Protein AF-A0A917E2K0-F1 (afdb_monomer_lite)

Foldseek 3Di:
DPAQDPLVLQLLVLQAPPVVVDPDLLVSLLVSLLVDDLVSLVSLLVSLVCVVVVVAPLVNVQVNSVVHPHPDHDPDSVVVSVSSVVSNVSSVVRDHPDPPDD

Organism: NCBI:txid2027858

pLDDT: mean 79.28, std 11.82, range [37.59, 91.0]

Structure (mmCIF, N/CA/C/O backbone):
data_AF-A0A917E2K0-F1
#
_entry.id   AF-A0A917E2K0-F1
#
loop_
_atom_site.group_PDB
_atom_site.id
_atom_site.type_symbol
_atom_site.label_atom_id
_atom_site.label_alt_id
_atom_site.label_comp_id
_atom_site.label_asym_id
_atom_site.label_entity_id
_atom_site.label_seq_id
_atom_site.pdbx_PDB_ins_code
_atom_site.Cartn_x
_atom_site.Cartn_y
_atom_site.Cartn_z
_atom_site.occupancy
_atom_site.B_iso_or_equiv
_atom_site.auth_seq_id
_atom_site.auth_comp_id
_atom_site.auth_asym_id
_atom_site.auth_atom_id
_atom_site.pdbx_PDB_model_num
ATOM 1 N N . MET A 1 1 ? 0.555 9.283 17.087 1.00 48.66 1 MET A N 1
ATOM 2 C CA . MET A 1 1 ? 1.271 8.687 15.943 1.00 48.66 1 MET A CA 1
ATOM 3 C C . MET A 1 1 ? 0.746 7.279 15.791 1.00 48.66 1 MET A C 1
ATOM 5 O O . MET A 1 1 ? 0.959 6.473 16.687 1.00 48.66 1 MET A O 1
ATOM 9 N N . THR A 1 2 ? -0.044 7.029 14.754 1.00 57.84 2 THR A N 1
ATOM 10 C CA . THR A 1 2 ? -0.557 5.688 14.455 1.00 57.84 2 THR A CA 1
ATOM 11 C C . THR A 1 2 ? 0.542 4.981 13.675 1.00 57.84 2 THR A C 1
ATOM 13 O O . THR A 1 2 ? 0.858 5.393 12.565 1.00 57.84 2 THR A O 1
ATOM 16 N N . GLU A 1 3 ? 1.207 4.010 14.294 1.00 69.50 3 GLU A N 1
ATOM 17 C CA . GLU A 1 3 ? 2.272 3.243 13.644 1.00 69.50 3 GLU A CA 1
ATOM 18 C C . GLU A 1 3 ? 1.687 2.440 12.472 1.00 69.50 3 GLU A C 1
ATOM 20 O O . GLU A 1 3 ? 0.596 1.871 12.590 1.00 69.50 3 GLU A O 1
ATOM 25 N N . ALA A 1 4 ? 2.376 2.431 11.327 1.00 78.25 4 ALA A N 1
ATOM 26 C CA . ALA A 1 4 ? 1.940 1.650 10.177 1.00 78.25 4 ALA A CA 1
ATOM 27 C C . ALA A 1 4 ? 2.022 0.144 10.498 1.00 78.25 4 ALA A C 1
ATOM 29 O O . ALA A 1 4 ? 2.934 -0.299 11.200 1.00 78.25 4 ALA A O 1
ATOM 30 N N . PRO A 1 5 ? 1.078 -0.677 10.012 1.00 82.31 5 PRO A N 1
ATOM 31 C CA . PRO A 1 5 ? 1.053 -2.094 10.338 1.00 82.31 5 PRO A CA 1
ATOM 32 C C . PRO A 1 5 ? 2.227 -2.832 9.690 1.00 82.31 5 PRO A C 1
ATOM 34 O O . PRO A 1 5 ? 2.762 -2.439 8.653 1.00 82.31 5 PRO A O 1
ATOM 37 N N . LYS A 1 6 ? 2.599 -3.982 10.256 1.00 83.69 6 LYS A N 1
ATOM 38 C CA . LYS A 1 6 ? 3.680 -4.821 9.709 1.00 83.69 6 LYS A CA 1
ATOM 39 C C . LYS A 1 6 ? 3.423 -5.252 8.261 1.00 83.69 6 LYS A C 1
ATOM 41 O O . LYS A 1 6 ? 4.373 -5.395 7.497 1.00 83.69 6 LYS A O 1
ATOM 46 N N . SER A 1 7 ? 2.158 -5.417 7.877 1.00 82.62 7 SER A N 1
ATOM 47 C CA . SER A 1 7 ? 1.737 -5.713 6.504 1.00 82.62 7 SER A CA 1
ATOM 48 C C . SER A 1 7 ? 2.118 -4.604 5.514 1.00 82.62 7 SER A C 1
ATOM 50 O O . SER A 1 7 ? 2.552 -4.904 4.402 1.00 82.62 7 SER A O 1
ATOM 52 N N . PHE A 1 8 ? 2.043 -3.334 5.925 1.00 85.06 8 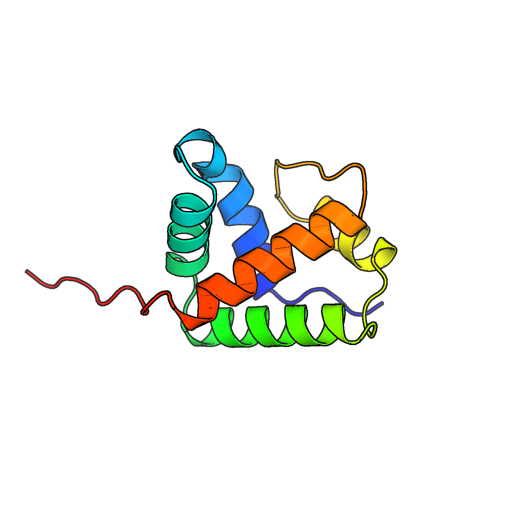PHE A N 1
ATOM 53 C CA . PHE A 1 8 ? 2.510 -2.194 5.135 1.00 85.06 8 PHE A CA 1
ATOM 54 C C . PHE A 1 8 ? 4.027 -2.241 4.936 1.00 85.06 8 PHE A C 1
ATOM 56 O O . PHE A 1 8 ? 4.498 -2.136 3.806 1.00 85.06 8 PHE A O 1
ATOM 63 N N . HIS A 1 9 ? 4.792 -2.479 6.005 1.00 83.50 9 HIS A N 1
ATOM 64 C CA . HIS A 1 9 ? 6.251 -2.588 5.913 1.00 83.50 9 HIS A CA 1
ATOM 65 C C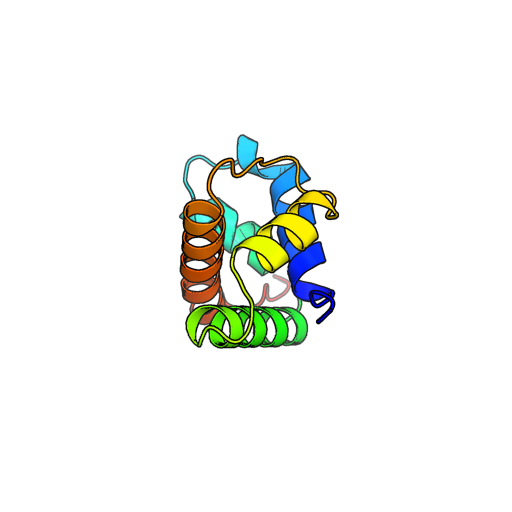 . HIS A 1 9 ? 6.688 -3.761 5.025 1.00 83.50 9 HIS A C 1
ATOM 67 O O . HIS A 1 9 ? 7.551 -3.587 4.172 1.00 83.50 9 HIS A O 1
ATOM 73 N N . ARG A 1 10 ? 6.020 -4.914 5.136 1.00 82.62 10 ARG A N 1
ATOM 74 C CA . ARG A 1 10 ? 6.225 -6.083 4.262 1.00 82.62 10 ARG A CA 1
ATOM 75 C C . ARG A 1 10 ? 5.979 -5.766 2.788 1.00 82.62 10 ARG A C 1
ATOM 77 O O . ARG A 1 10 ? 6.741 -6.203 1.926 1.00 82.62 10 ARG A O 1
ATOM 84 N N . PHE A 1 11 ? 4.912 -5.027 2.489 1.00 85.19 11 PHE A N 1
ATOM 85 C CA . PHE A 1 11 ? 4.627 -4.587 1.127 1.00 85.19 11 PHE A CA 1
ATOM 86 C C . PHE A 1 11 ? 5.711 -3.625 0.623 1.00 85.19 11 PHE A C 1
ATOM 88 O O . PHE A 1 11 ? 6.229 -3.811 -0.475 1.00 85.19 11 PHE A O 1
ATOM 95 N N . ALA A 1 12 ? 6.105 -2.655 1.447 1.00 84.38 12 ALA A N 1
ATOM 96 C CA . ALA A 1 12 ? 7.160 -1.692 1.147 1.00 84.38 12 ALA A CA 1
ATOM 97 C C . ALA A 1 12 ? 8.524 -2.373 0.882 1.00 84.38 12 ALA A C 1
ATOM 99 O O . ALA A 1 12 ? 9.200 -2.059 -0.096 1.00 84.38 12 ALA A O 1
ATOM 100 N N . GLU A 1 13 ? 8.891 -3.384 1.673 1.00 81.12 13 GLU A N 1
ATOM 101 C CA . GLU A 1 13 ? 10.081 -4.221 1.449 1.00 81.12 13 GLU A CA 1
ATOM 102 C C . GLU A 1 13 ? 10.020 -4.988 0.118 1.00 81.12 13 GLU A C 1
ATOM 104 O O . GLU A 1 13 ? 11.017 -5.090 -0.599 1.00 81.12 13 GLU A O 1
ATOM 109 N N . ALA A 1 14 ? 8.848 -5.507 -0.262 1.00 77.06 14 ALA A N 1
ATOM 110 C CA . ALA A 1 14 ? 8.679 -6.189 -1.545 1.00 77.06 14 ALA A CA 1
ATOM 111 C C . ALA A 1 14 ? 8.835 -5.237 -2.747 1.00 77.06 14 ALA A C 1
ATOM 113 O O . ALA A 1 14 ? 9.234 -5.680 -3.826 1.00 77.06 14 ALA A O 1
ATOM 114 N N . VAL A 1 15 ? 8.557 -3.941 -2.563 1.00 75.19 15 VAL A N 1
ATOM 115 C CA . VAL A 1 15 ? 8.808 -2.894 -3.568 1.00 75.19 15 VAL A CA 1
ATOM 116 C C . VAL A 1 15 ? 10.306 -2.721 -3.808 1.00 75.19 15 VAL A C 1
ATOM 118 O O . VAL A 1 15 ? 10.719 -2.617 -4.960 1.00 75.19 15 VAL A O 1
ATOM 121 N N . MET A 1 16 ? 11.114 -2.766 -2.746 1.00 69.56 16 MET A N 1
ATOM 122 C CA . MET A 1 16 ? 12.571 -2.596 -2.794 1.00 69.56 16 MET A CA 1
ATOM 123 C C . MET A 1 16 ? 13.275 -3.657 -3.652 1.00 69.56 16 MET A C 1
ATOM 125 O O . MET A 1 16 ? 14.167 -3.345 -4.432 1.00 69.56 16 MET A O 1
ATOM 129 N N . GLN A 1 17 ? 12.896 -4.927 -3.499 1.00 62.94 17 GLN A N 1
ATOM 130 C CA . GLN A 1 17 ? 13.717 -6.029 -4.010 1.00 62.94 17 GLN A CA 1
ATOM 131 C C . GLN A 1 17 ? 13.473 -6.372 -5.481 1.00 62.94 17 GLN A C 1
ATOM 133 O O . GLN A 1 17 ? 14.362 -6.918 -6.131 1.00 62.94 17 GLN A O 1
ATOM 138 N N . ASP A 1 18 ? 12.285 -6.082 -6.015 1.00 66.81 18 ASP A N 1
ATOM 139 C CA . ASP A 1 18 ? 11.861 -6.723 -7.259 1.00 66.81 18 ASP A CA 1
ATOM 140 C C . ASP A 1 18 ? 11.149 -5.785 -8.252 1.00 66.81 18 ASP A C 1
ATOM 142 O O . ASP A 1 18 ? 10.864 -6.224 -9.363 1.00 66.81 18 ASP A O 1
ATOM 146 N N . ILE A 1 19 ? 10.885 -4.500 -7.947 1.00 68.44 19 ILE A N 1
ATOM 147 C CA . ILE A 1 19 ? 10.109 -3.626 -8.863 1.00 68.44 19 ILE A CA 1
ATOM 148 C C . ILE A 1 19 ? 10.741 -3.487 -10.260 1.00 68.44 19 ILE A C 1
ATOM 150 O O . ILE A 1 19 ? 10.033 -3.407 -11.261 1.00 68.44 19 ILE A O 1
ATOM 154 N N . HIS A 1 20 ? 12.070 -3.568 -10.340 1.00 67.88 20 HIS A N 1
ATOM 155 C CA . HIS A 1 20 ? 12.859 -3.501 -11.574 1.00 67.88 20 HIS A CA 1
ATOM 156 C C . HIS A 1 20 ? 12.699 -4.755 -12.453 1.00 67.88 20 HIS A C 1
ATOM 158 O O . HIS A 1 20 ? 13.038 -4.734 -13.635 1.00 67.88 20 HIS A O 1
ATOM 164 N N . LEU A 1 21 ? 12.202 -5.854 -11.879 1.00 72.25 21 LEU A N 1
ATOM 165 C CA . LEU A 1 21 ? 12.047 -7.145 -12.547 1.00 72.25 21 LEU A CA 1
ATOM 166 C C . LEU A 1 21 ? 10.694 -7.283 -13.260 1.00 72.25 21 LEU A C 1
ATOM 168 O O . LEU A 1 21 ? 10.520 -8.208 -14.055 1.00 72.25 21 LEU A O 1
ATOM 172 N N . PHE A 1 22 ? 9.740 -6.377 -13.017 1.00 78.25 22 PHE A N 1
ATOM 173 C CA . PHE A 1 22 ? 8.397 -6.456 -13.593 1.00 78.25 22 PHE A CA 1
ATOM 174 C C . PHE A 1 22 ? 8.198 -5.456 -14.727 1.00 78.25 22 PHE A C 1
ATOM 176 O O . PHE A 1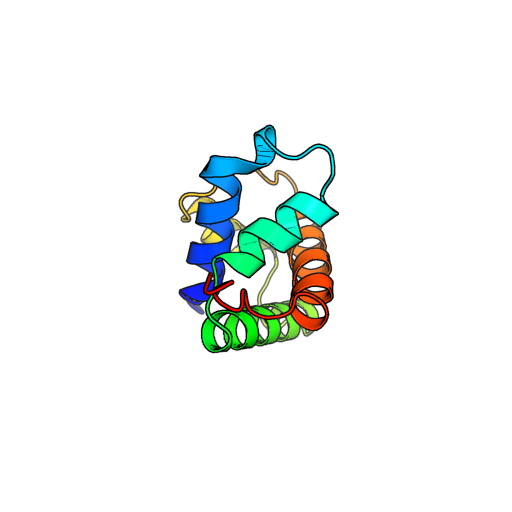 22 ? 8.502 -4.272 -14.611 1.00 78.25 22 PHE A O 1
ATOM 183 N N . LYS A 1 23 ? 7.609 -5.930 -15.831 1.00 76.75 23 LYS A N 1
ATOM 184 C CA . LYS A 1 23 ? 7.280 -5.092 -16.995 1.00 76.75 23 LYS A CA 1
ATOM 185 C C . LYS A 1 23 ? 6.042 -4.228 -16.769 1.00 76.75 23 LYS A C 1
ATOM 187 O O . LYS A 1 23 ? 5.852 -3.236 -17.468 1.00 76.75 23 LYS A O 1
ATOM 192 N N . THR A 1 24 ? 5.182 -4.613 -15.824 1.00 81.38 24 THR A N 1
ATOM 193 C CA . THR A 1 24 ? 3.928 -3.916 -15.529 1.00 81.38 24 THR A CA 1
ATOM 1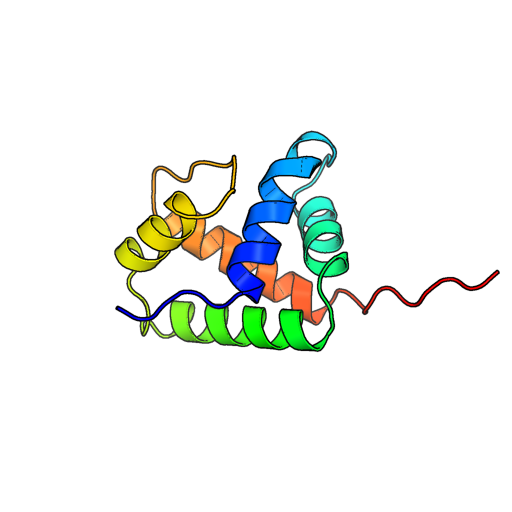94 C C . THR A 1 24 ? 3.696 -3.785 -14.025 1.00 81.38 24 THR A C 1
ATOM 196 O O . THR A 1 24 ? 4.041 -4.675 -13.245 1.00 81.38 24 THR A O 1
ATOM 199 N N . LYS A 1 25 ? 3.037 -2.692 -13.610 1.00 79.00 25 LYS A N 1
ATOM 200 C CA . LYS A 1 25 ? 2.634 -2.473 -12.208 1.00 79.00 25 LYS A CA 1
ATOM 201 C C . LYS A 1 25 ? 1.720 -3.585 -11.682 1.00 79.00 25 LYS A C 1
ATOM 203 O O . LYS A 1 25 ? 1.829 -3.974 -10.527 1.00 79.00 25 LYS A O 1
ATOM 208 N N . ALA A 1 26 ? 0.851 -4.129 -12.536 1.00 81.50 26 ALA A N 1
ATOM 209 C CA . ALA A 1 26 ? -0.049 -5.216 -12.163 1.00 81.50 26 ALA A CA 1
ATOM 210 C C . ALA A 1 26 ? 0.716 -6.497 -11.791 1.00 81.50 26 ALA A C 1
ATOM 212 O O . ALA A 1 26 ? 0.401 -7.124 -10.783 1.00 81.50 26 ALA A O 1
ATOM 213 N N . GLU A 1 27 ? 1.736 -6.887 -12.563 1.00 80.56 27 GLU A N 1
ATOM 214 C CA . GLU A 1 27 ? 2.582 -8.040 -12.222 1.00 80.56 27 GLU A CA 1
ATOM 215 C C . GLU A 1 27 ? 3.349 -7.818 -10.921 1.00 80.56 27 GLU A C 1
ATOM 217 O O . GLU A 1 27 ? 3.387 -8.713 -10.075 1.00 80.56 27 GLU A O 1
ATOM 222 N N . PHE A 1 28 ? 3.875 -6.607 -10.734 1.00 83.50 28 PHE A N 1
ATOM 223 C CA . PHE A 1 28 ? 4.526 -6.209 -9.495 1.00 83.50 28 PHE A CA 1
ATOM 224 C C . PHE A 1 28 ? 3.586 -6.348 -8.285 1.00 83.50 28 PHE A C 1
ATOM 226 O O . PHE A 1 28 ? 3.926 -7.033 -7.321 1.00 83.50 28 PHE A O 1
ATOM 233 N N . PHE A 1 29 ? 2.373 -5.783 -8.343 1.00 86.31 29 PHE A N 1
ATOM 234 C CA . PHE A 1 29 ? 1.411 -5.884 -7.243 1.00 86.31 29 PHE A CA 1
ATOM 235 C C . PHE A 1 29 ? 1.037 -7.333 -6.942 1.00 86.31 29 PHE A C 1
ATOM 237 O O . PHE A 1 29 ? 1.036 -7.739 -5.782 1.00 86.31 29 PHE A O 1
ATOM 244 N N . ARG A 1 30 ? 0.789 -8.150 -7.974 1.00 83.06 30 ARG A N 1
ATOM 245 C CA . ARG A 1 30 ? 0.507 -9.584 -7.799 1.00 83.06 30 ARG A CA 1
ATOM 246 C C . ARG A 1 30 ? 1.641 -10.310 -7.088 1.00 83.06 30 ARG A C 1
ATOM 248 O O . ARG A 1 30 ? 1.386 -11.185 -6.263 1.00 83.06 30 ARG A O 1
ATOM 255 N N . PHE A 1 31 ? 2.882 -9.962 -7.402 1.00 83.69 31 PHE A N 1
ATOM 256 C CA . PHE A 1 31 ? 4.046 -10.552 -6.767 1.00 83.69 31 PHE A CA 1
ATOM 257 C C . PHE A 1 31 ? 4.223 -10.092 -5.317 1.00 83.69 31 PHE A C 1
ATOM 259 O O . PHE A 1 31 ? 4.369 -10.942 -4.436 1.00 83.69 31 PHE A O 1
ATOM 266 N N . ALA A 1 32 ? 4.167 -8.781 -5.067 1.00 83.75 32 ALA A N 1
ATOM 267 C CA . ALA A 1 32 ? 4.323 -8.195 -3.738 1.00 83.75 32 ALA A CA 1
ATOM 268 C C . ALA A 1 32 ? 3.242 -8.712 -2.776 1.00 83.75 32 ALA A C 1
ATOM 270 O O . ALA A 1 32 ? 3.550 -9.263 -1.721 1.00 83.75 32 ALA A O 1
ATOM 271 N N . LEU A 1 33 ? 1.978 -8.665 -3.200 1.00 84.44 33 LEU A N 1
ATOM 272 C CA . LEU A 1 33 ? 0.844 -9.198 -2.439 1.00 84.44 33 LEU A CA 1
ATOM 273 C C . LEU A 1 33 ? 0.890 -10.727 -2.339 1.00 84.44 33 LEU A C 1
ATOM 275 O O . LEU A 1 33 ? 0.458 -11.304 -1.345 1.00 84.44 33 LEU A O 1
ATOM 279 N N . GLY A 1 34 ? 1.459 -11.402 -3.340 1.00 82.25 34 GLY A N 1
ATOM 280 C CA . GLY A 1 34 ? 1.679 -12.847 -3.334 1.00 82.25 34 GLY A CA 1
ATOM 281 C C . GLY A 1 34 ? 2.759 -13.321 -2.355 1.00 82.25 34 GLY A C 1
ATOM 282 O O . GLY A 1 34 ? 2.851 -14.526 -2.113 1.00 82.25 34 GLY A O 1
ATOM 283 N N . ARG A 1 35 ? 3.581 -12.418 -1.800 1.00 82.50 35 ARG A N 1
ATOM 284 C CA . ARG A 1 35 ? 4.507 -12.710 -0.689 1.00 82.50 35 ARG A CA 1
ATOM 285 C C . ARG A 1 35 ? 3.855 -12.566 0.688 1.00 82.50 35 ARG A C 1
ATOM 287 O O . ARG A 1 35 ? 4.434 -13.014 1.672 1.00 82.50 35 ARG A O 1
ATOM 294 N N . MET A 1 36 ? 2.661 -11.983 0.751 1.00 85.19 36 MET A N 1
ATOM 295 C CA . MET A 1 36 ? 1.924 -11.750 1.987 1.00 85.19 36 MET A CA 1
ATOM 296 C C . MET A 1 36 ? 0.932 -12.888 2.256 1.00 85.19 36 MET A C 1
ATOM 298 O O . MET A 1 36 ? 0.241 -13.390 1.358 1.00 85.19 36 MET A O 1
ATOM 302 N N . SER A 1 37 ? 0.814 -13.276 3.521 1.00 84.50 37 SER A N 1
ATOM 303 C CA . SER A 1 37 ? -0.221 -14.204 3.984 1.00 84.50 37 SER A CA 1
ATOM 304 C C . SER A 1 37 ? -1.617 -13.612 3.769 1.00 84.50 37 SER A C 1
ATOM 306 O O . SER A 1 37 ? -1.775 -12.407 3.589 1.00 84.50 37 SER A O 1
ATOM 308 N N . SER A 1 38 ? -2.664 -14.442 3.789 1.00 83.25 38 SER A N 1
ATOM 309 C CA . SER A 1 38 ? -4.042 -13.933 3.666 1.00 83.25 38 SER A CA 1
ATOM 310 C C . SER A 1 38 ? -4.414 -12.959 4.792 1.00 83.25 38 SER A C 1
ATOM 312 O O . SER A 1 38 ? -5.096 -11.979 4.525 1.00 83.25 38 SER A O 1
ATOM 314 N N . ALA A 1 39 ? -3.926 -13.193 6.017 1.00 86.44 39 ALA A N 1
ATOM 315 C CA . ALA A 1 39 ? -4.110 -12.270 7.140 1.00 86.44 39 ALA A CA 1
ATOM 316 C C . ALA A 1 39 ? -3.406 -10.924 6.893 1.00 86.44 39 ALA A C 1
ATOM 318 O O . ALA A 1 39 ? -4.046 -9.886 6.962 1.00 86.44 39 ALA A O 1
ATOM 319 N N . GLU A 1 40 ? -2.131 -10.954 6.484 1.00 86.38 40 GLU A N 1
ATOM 320 C CA . GLU A 1 40 ? -1.359 -9.741 6.173 1.00 86.38 40 GLU A CA 1
ATOM 321 C C . GLU A 1 40 ? -1.995 -8.930 5.031 1.00 86.38 40 GLU A C 1
ATOM 323 O O . GLU A 1 40 ? -1.950 -7.703 5.050 1.00 86.38 40 GLU A O 1
ATOM 328 N N . ARG A 1 41 ? -2.597 -9.598 4.036 1.00 84.88 41 ARG A N 1
ATOM 329 C CA . ARG A 1 41 ? -3.358 -8.924 2.971 1.00 84.88 41 ARG A CA 1
ATOM 330 C C . ARG A 1 41 ? -4.613 -8.247 3.510 1.00 84.88 41 ARG A C 1
ATOM 332 O O . ARG A 1 41 ? -4.823 -7.091 3.177 1.00 84.88 41 ARG A O 1
ATOM 339 N N . GLY A 1 42 ? -5.367 -8.917 4.382 1.00 86.81 42 GLY A N 1
ATOM 340 C CA . GLY A 1 42 ? -6.508 -8.306 5.069 1.00 86.81 42 GLY A CA 1
ATOM 341 C C . GLY A 1 42 ? -6.101 -7.065 5.866 1.00 86.81 42 GLY A C 1
ATOM 342 O O . GLY A 1 42 ? -6.678 -6.002 5.674 1.00 86.81 42 GLY A O 1
ATOM 343 N N . GLU A 1 43 ? -5.029 -7.155 6.658 1.00 89.38 43 GLU A N 1
ATOM 344 C CA . GLU A 1 43 ? -4.501 -6.012 7.417 1.00 89.38 43 GLU A CA 1
ATOM 345 C C . GLU A 1 43 ? -4.041 -4.863 6.505 1.00 89.38 43 GLU A C 1
ATOM 347 O O . GLU A 1 43 ? -4.193 -3.691 6.843 1.00 89.38 43 GLU A O 1
ATOM 352 N N . PHE A 1 44 ? -3.448 -5.181 5.350 1.00 88.81 44 PHE A N 1
ATOM 353 C CA . PHE A 1 44 ? -3.057 -4.182 4.354 1.00 88.81 44 PHE A CA 1
ATOM 354 C C . PHE A 1 44 ? -4.273 -3.508 3.712 1.00 88.81 44 PHE A C 1
ATOM 356 O O . PHE A 1 44 ? -4.287 -2.290 3.558 1.00 88.81 44 PHE A O 1
ATOM 363 N N . GLU A 1 45 ? -5.304 -4.278 3.367 1.00 89.31 45 GLU A N 1
ATOM 364 C CA . GLU A 1 45 ? -6.559 -3.747 2.833 1.00 89.31 45 GLU A CA 1
ATOM 365 C C . GLU A 1 45 ? -7.252 -2.827 3.840 1.00 89.31 45 GLU A C 1
ATOM 367 O O . GLU A 1 45 ? -7.637 -1.720 3.470 1.00 89.31 45 GLU A O 1
ATOM 372 N N . GLU A 1 46 ? -7.353 -3.235 5.107 1.00 89.81 46 GLU A N 1
ATOM 373 C CA . GLU A 1 46 ? -7.921 -2.406 6.176 1.00 89.81 46 GLU A CA 1
ATOM 374 C C . GLU A 1 46 ? -7.113 -1.124 6.382 1.00 89.81 46 GLU A C 1
ATOM 376 O O . GLU A 1 46 ? -7.682 -0.044 6.508 1.00 89.81 46 GLU A O 1
ATOM 381 N N . PHE A 1 47 ? -5.781 -1.200 6.363 1.00 89.81 47 PHE A N 1
ATOM 382 C CA . PHE A 1 47 ? -4.936 -0.010 6.454 1.00 89.81 47 PHE A CA 1
ATOM 383 C C . PHE A 1 47 ? -5.187 0.978 5.312 1.00 89.81 47 PHE A C 1
ATOM 385 O O . PHE A 1 47 ? -5.293 2.182 5.546 1.00 89.81 47 PHE A O 1
ATOM 392 N N . VAL A 1 48 ? -5.305 0.474 4.083 1.00 90.12 48 VAL A N 1
ATOM 393 C CA . VAL A 1 48 ? -5.594 1.305 2.913 1.00 90.12 48 VAL A CA 1
ATOM 394 C C . VAL A 1 48 ? -7.020 1.863 2.963 1.00 90.12 48 VAL A C 1
ATOM 396 O O . VAL A 1 48 ? -7.232 3.001 2.555 1.00 90.12 48 VAL A O 1
ATOM 399 N N . ASP A 1 49 ? -7.998 1.130 3.495 1.00 91.00 49 ASP A N 1
ATOM 400 C CA . ASP A 1 49 ? -9.360 1.643 3.703 1.00 91.00 49 ASP A CA 1
ATOM 401 C C . ASP A 1 49 ? -9.369 2.829 4.681 1.00 91.00 49 ASP A C 1
ATOM 403 O O . ASP A 1 49 ? -9.895 3.895 4.364 1.00 91.00 49 ASP A O 1
ATOM 407 N N . ARG A 1 50 ? -8.654 2.703 5.805 1.00 88.62 50 ARG A N 1
ATOM 408 C CA . ARG A 1 50 ? -8.474 3.779 6.796 1.00 88.62 50 ARG A CA 1
ATOM 409 C C . ARG A 1 50 ? -7.748 4.998 6.229 1.00 88.62 50 ARG A C 1
ATOM 411 O O . ARG A 1 50 ? -8.090 6.135 6.555 1.00 88.62 50 ARG A O 1
ATOM 418 N N . LEU A 1 51 ? -6.766 4.771 5.356 1.00 89.56 51 LEU A N 1
ATOM 419 C CA . LEU A 1 51 ? -6.092 5.836 4.615 1.00 89.56 51 LEU A CA 1
ATOM 420 C C . LEU A 1 51 ? -7.074 6.572 3.685 1.00 89.56 51 LEU A C 1
ATOM 422 O O . LEU A 1 51 ? -7.148 7.798 3.727 1.00 89.56 51 LEU A O 1
ATOM 426 N N . ASN A 1 52 ? -7.879 5.839 2.908 1.00 88.50 52 ASN A N 1
ATOM 427 C CA . ASN A 1 52 ? -8.896 6.425 2.024 1.00 88.50 52 ASN A CA 1
ATOM 428 C C . ASN A 1 52 ? -10.017 7.138 2.805 1.00 88.50 52 ASN A C 1
ATOM 430 O O . ASN A 1 52 ? -10.586 8.111 2.313 1.00 88.50 52 ASN A O 1
ATOM 434 N N . ALA A 1 53 ? -10.320 6.688 4.026 1.00 90.12 53 ALA A N 1
ATOM 435 C CA . ALA A 1 53 ? -11.250 7.345 4.942 1.00 90.12 53 ALA A CA 1
ATOM 436 C C . ALA A 1 53 ? -10.686 8.642 5.561 1.00 90.12 53 ALA A C 1
ATOM 438 O O . ALA A 1 53 ? -11.416 9.366 6.239 1.00 90.12 53 ALA A O 1
ATOM 439 N N . GLY A 1 54 ? -9.403 8.949 5.332 1.00 86.81 54 GLY A N 1
ATOM 440 C CA . GLY A 1 54 ? -8.734 10.136 5.862 1.00 86.81 54 GLY A CA 1
ATOM 441 C C . GLY A 1 54 ? -8.345 10.028 7.338 1.00 86.81 54 GLY A C 1
ATOM 442 O O . GLY A 1 54 ? -8.028 11.041 7.957 1.00 86.81 54 GLY A O 1
ATOM 443 N N . GLU A 1 55 ? -8.350 8.824 7.921 1.00 88.62 55 GLU A N 1
ATOM 444 C CA . GLU A 1 55 ? -7.890 8.613 9.303 1.00 88.62 55 GLU A CA 1
ATOM 445 C C . GLU A 1 55 ? -6.365 8.736 9.444 1.00 88.62 55 GLU A C 1
ATOM 447 O O . GLU A 1 55 ? -5.844 8.917 10.547 1.00 88.62 55 GLU A O 1
ATOM 452 N N . ILE A 1 56 ? -5.645 8.605 8.329 1.00 86.44 56 ILE A N 1
ATOM 453 C CA . ILE A 1 56 ? -4.192 8.714 8.243 1.00 86.44 56 ILE A CA 1
ATOM 454 C C . ILE A 1 56 ? -3.881 9.849 7.272 1.00 86.44 56 ILE A C 1
ATOM 456 O O . ILE A 1 56 ? -4.307 9.816 6.121 1.00 86.4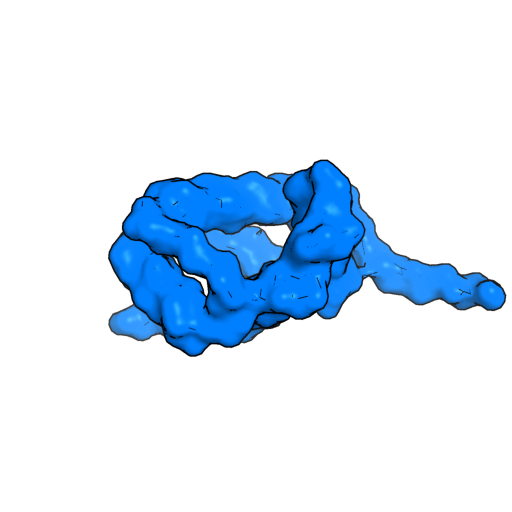4 56 ILE A O 1
ATOM 460 N N . SER A 1 57 ? -3.129 10.851 7.726 1.00 87.06 57 SER A N 1
ATOM 461 C CA . SER A 1 57 ? -2.710 11.954 6.861 1.00 87.06 57 SER A CA 1
ATOM 462 C C . SER A 1 57 ? -1.680 11.471 5.839 1.00 87.06 57 SER A C 1
ATOM 464 O O . SER A 1 57 ? -0.778 10.705 6.185 1.00 87.06 57 SER A O 1
ATOM 466 N N . ASP A 1 58 ? -1.701 12.016 4.621 1.00 85.88 58 ASP A N 1
ATOM 467 C CA . ASP A 1 58 ? -0.713 11.673 3.583 1.00 85.88 58 ASP A CA 1
ATOM 468 C C . ASP A 1 58 ? 0.734 11.969 4.037 1.00 85.88 58 ASP A C 1
ATOM 470 O O . ASP A 1 58 ? 1.682 11.273 3.676 1.00 85.88 58 ASP A O 1
ATOM 474 N N . ARG A 1 59 ? 0.913 12.969 4.912 1.00 84.75 59 ARG A N 1
ATOM 475 C CA . ARG A 1 59 ? 2.207 13.279 5.539 1.00 84.75 59 ARG A CA 1
ATOM 476 C C . ARG A 1 59 ? 2.697 12.168 6.473 1.00 84.75 59 ARG A C 1
ATOM 478 O O . ARG A 1 59 ? 3.883 11.843 6.452 1.00 84.75 59 ARG A O 1
ATOM 485 N N . ASP A 1 60 ? 1.811 11.616 7.300 1.00 86.69 60 ASP A N 1
ATOM 486 C CA . ASP A 1 60 ? 2.147 10.513 8.208 1.00 86.69 60 ASP A CA 1
ATOM 487 C C . ASP A 1 60 ? 2.444 9.242 7.404 1.00 86.69 60 ASP A C 1
ATOM 489 O O . ASP A 1 60 ? 3.427 8.553 7.675 1.00 86.69 60 ASP A O 1
ATOM 493 N N . LEU A 1 61 ? 1.664 8.999 6.346 1.00 87.19 61 LEU A N 1
ATOM 494 C CA . LEU A 1 61 ? 1.895 7.919 5.392 1.00 87.19 61 LEU A CA 1
ATOM 495 C C . LEU A 1 61 ? 3.290 8.003 4.759 1.00 87.19 61 LEU A C 1
ATOM 497 O O . LEU A 1 61 ? 4.028 7.017 4.747 1.00 87.19 61 LEU A O 1
ATOM 501 N N . GLN A 1 62 ? 3.670 9.182 4.259 1.00 87.06 62 GLN A N 1
ATOM 502 C CA . GLN A 1 62 ? 4.980 9.400 3.647 1.00 87.06 62 GLN A CA 1
ATOM 503 C C . GLN A 1 62 ? 6.114 9.227 4.663 1.00 87.06 62 GLN A C 1
ATOM 505 O O . GLN A 1 62 ? 7.146 8.645 4.336 1.00 87.06 62 GLN A O 1
ATOM 510 N N . ALA A 1 63 ? 5.925 9.669 5.910 1.00 86.50 63 ALA A N 1
ATOM 511 C CA . ALA A 1 63 ? 6.899 9.446 6.975 1.00 86.50 63 ALA A CA 1
ATOM 512 C C . ALA A 1 63 ? 7.074 7.948 7.288 1.00 86.50 63 ALA A C 1
ATOM 514 O O . ALA A 1 63 ? 8.206 7.475 7.390 1.00 86.50 63 ALA A O 1
ATOM 515 N N . SER A 1 64 ? 5.979 7.185 7.381 1.00 87.06 64 SER A N 1
ATOM 516 C CA . SER A 1 64 ? 6.032 5.729 7.568 1.00 87.06 64 SER A CA 1
ATOM 517 C C . SER A 1 64 ? 6.679 5.009 6.386 1.00 87.06 64 SER A C 1
ATOM 519 O O . SER A 1 64 ? 7.448 4.073 6.595 1.00 87.06 64 SER A O 1
ATOM 521 N N . TRP A 1 65 ? 6.414 5.456 5.157 1.00 86.12 65 TRP A N 1
ATOM 522 C CA . TRP A 1 65 ? 7.037 4.907 3.953 1.00 86.12 65 TRP A CA 1
ATOM 523 C C . TRP A 1 65 ? 8.538 5.183 3.905 1.00 86.12 65 TRP A C 1
ATOM 525 O O . TRP A 1 65 ? 9.321 4.265 3.693 1.00 86.12 65 TRP A O 1
ATOM 535 N N . ASN A 1 66 ? 8.961 6.412 4.191 1.00 82.94 66 ASN A N 1
ATOM 536 C CA . ASN A 1 66 ? 10.380 6.773 4.223 1.00 82.94 66 ASN A CA 1
ATOM 537 C C . ASN A 1 66 ? 11.138 6.103 5.378 1.00 82.94 66 ASN A C 1
ATOM 539 O O . ASN A 1 66 ? 12.345 5.911 5.293 1.00 82.94 66 ASN A O 1
ATOM 543 N N . SER A 1 67 ? 10.439 5.759 6.462 1.00 82.81 67 SER A N 1
ATOM 544 C CA . SER A 1 67 ? 10.994 4.960 7.558 1.00 82.81 67 SER A CA 1
ATOM 545 C C . SER A 1 67 ? 10.975 3.455 7.269 1.00 82.81 67 SER A C 1
ATOM 547 O O . SER A 1 67 ? 11.510 2.678 8.062 1.00 82.81 67 SER A O 1
ATOM 549 N N . SER A 1 68 ? 10.330 3.024 6.184 1.00 80.75 68 SER A N 1
ATOM 550 C CA . SER A 1 68 ? 10.364 1.638 5.729 1.00 80.75 68 SER A CA 1
ATOM 551 C C . SER A 1 68 ? 11.608 1.380 4.876 1.00 80.75 68 SER A C 1
ATOM 553 O O . SER A 1 68 ? 12.293 2.307 4.455 1.00 80.75 68 SER A O 1
ATOM 555 N N . ALA A 1 69 ? 11.893 0.114 4.582 1.00 75.75 69 ALA A N 1
ATOM 556 C CA . ALA A 1 69 ? 12.990 -0.256 3.692 1.00 75.75 69 ALA A CA 1
ATOM 557 C C . ALA A 1 69 ? 12.631 -0.134 2.193 1.00 75.75 69 ALA A C 1
ATOM 559 O O . ALA A 1 69 ? 13.272 -0.771 1.367 1.00 75.75 69 ALA A O 1
ATOM 560 N N . ALA A 1 70 ? 11.599 0.629 1.815 1.00 75.25 70 ALA A N 1
ATOM 561 C CA . ALA A 1 70 ? 11.269 0.842 0.407 1.00 75.25 70 ALA A CA 1
ATOM 562 C C . ALA A 1 70 ? 12.349 1.665 -0.316 1.00 75.25 70 ALA A C 1
ATOM 564 O O . ALA A 1 70 ? 12.693 2.761 0.115 1.00 75.25 70 ALA A O 1
ATOM 565 N N . ASP A 1 71 ? 12.819 1.169 -1.467 1.00 73.31 71 ASP A N 1
ATOM 566 C CA . ASP A 1 71 ? 13.748 1.903 -2.350 1.00 73.31 71 ASP A CA 1
ATOM 567 C C . ASP A 1 71 ? 13.028 2.973 -3.189 1.00 73.31 71 ASP A C 1
ATOM 569 O O . ASP A 1 71 ? 13.616 3.941 -3.668 1.00 73.31 71 ASP A O 1
ATOM 573 N N . LEU A 1 72 ? 11.719 2.795 -3.387 1.00 75.88 72 LEU A N 1
ATOM 574 C CA . LEU A 1 72 ? 10.918 3.673 -4.224 1.00 75.88 72 LEU A CA 1
ATOM 575 C C . LEU A 1 72 ? 10.569 4.950 -3.456 1.00 75.88 72 LEU A C 1
ATOM 577 O O . LEU A 1 72 ? 9.813 4.915 -2.487 1.00 75.88 72 LEU A O 1
ATOM 581 N N . LEU A 1 73 ? 11.077 6.086 -3.921 1.00 75.88 73 LEU A N 1
ATOM 582 C CA . LEU A 1 73 ? 10.749 7.391 -3.359 1.00 75.88 73 LEU A CA 1
ATOM 583 C C . LEU A 1 73 ? 9.502 7.966 -4.028 1.00 75.88 73 LEU A C 1
ATOM 585 O O . LEU A 1 73 ? 9.434 8.081 -5.253 1.00 75.88 73 LEU A O 1
ATOM 589 N N . PHE A 1 74 ? 8.545 8.390 -3.207 1.00 79.38 74 PHE A N 1
ATOM 590 C CA . PHE A 1 74 ? 7.389 9.159 -3.650 1.00 79.38 74 PHE A CA 1
ATOM 591 C C . PHE A 1 74 ? 7.570 10.617 -3.220 1.00 79.38 74 PHE A C 1
ATOM 593 O O . PHE A 1 74 ? 7.418 10.917 -2.032 1.00 79.38 74 PHE A O 1
ATOM 600 N N . PRO A 1 75 ? 7.937 11.523 -4.147 1.00 74.94 75 PRO A N 1
ATOM 601 C CA . PRO A 1 75 ? 8.121 12.934 -3.819 1.00 74.94 75 PRO A CA 1
ATOM 602 C C . PRO A 1 75 ? 6.804 13.589 -3.395 1.00 74.94 75 PRO A C 1
ATOM 604 O O . PRO A 1 75 ? 6.809 14.427 -2.495 1.00 74.94 75 PRO A O 1
ATOM 607 N N . ASP A 1 76 ? 5.688 13.163 -3.990 1.00 81.94 76 ASP A N 1
ATOM 608 C CA . ASP A 1 76 ? 4.352 13.599 -3.612 1.00 81.94 76 ASP A CA 1
ATOM 609 C C . ASP A 1 76 ? 3.631 12.501 -2.806 1.00 81.94 76 ASP A C 1
ATOM 611 O O . ASP A 1 76 ? 3.574 11.342 -3.238 1.00 81.94 76 ASP A O 1
ATOM 615 N N . PRO A 1 77 ? 3.094 12.820 -1.619 1.00 83.00 77 PRO A N 1
ATOM 616 C CA . PRO A 1 77 ? 2.445 11.829 -0.775 1.00 83.00 77 PRO A CA 1
ATOM 617 C C . PRO A 1 77 ? 1.088 11.364 -1.343 1.00 83.00 77 PRO A C 1
ATOM 619 O O . PRO A 1 77 ? 0.649 10.259 -1.020 1.00 83.00 77 PRO A O 1
ATOM 622 N N . ILE A 1 78 ? 0.466 12.129 -2.252 1.00 84.94 78 ILE A N 1
ATOM 623 C CA . ILE A 1 78 ? -0.761 11.729 -2.961 1.00 84.94 78 ILE A CA 1
ATOM 624 C C . ILE A 1 78 ? -0.457 10.597 -3.949 1.00 84.94 78 ILE A C 1
ATOM 626 O O . ILE A 1 78 ? -1.258 9.671 -4.098 1.00 84.94 78 ILE A O 1
ATOM 630 N N . ASP A 1 79 ? 0.712 10.618 -4.596 1.00 86.00 79 ASP A N 1
ATOM 631 C CA . ASP A 1 79 ? 1.134 9.533 -5.488 1.00 86.00 79 ASP A CA 1
ATOM 632 C C . ASP A 1 79 ? 1.355 8.224 -4.719 1.00 86.00 79 ASP A C 1
ATOM 634 O O . ASP A 1 79 ? 0.967 7.154 -5.197 1.00 86.00 79 ASP A O 1
ATOM 638 N N . LEU A 1 80 ? 1.918 8.302 -3.507 1.00 88.06 80 LEU A N 1
ATOM 639 C CA . LEU A 1 80 ? 2.056 7.150 -2.613 1.00 88.06 80 LEU A CA 1
ATOM 640 C C . LEU A 1 80 ? 0.687 6.612 -2.180 1.00 88.06 80 LEU A C 1
ATOM 642 O O . LEU A 1 80 ? 0.448 5.406 -2.253 1.00 88.06 80 LEU A O 1
ATOM 646 N N . HIS A 1 81 ? -0.224 7.494 -1.768 1.00 89.88 81 HIS A N 1
ATOM 647 C CA . HIS A 1 81 ? -1.589 7.113 -1.415 1.00 89.88 81 HIS A CA 1
ATOM 648 C C . HIS A 1 81 ? -2.255 6.383 -2.584 1.00 89.88 81 HIS A C 1
ATOM 650 O O . HIS A 1 81 ? -2.698 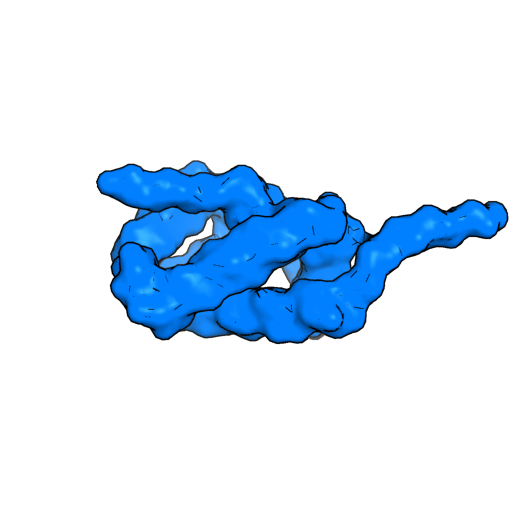5.241 -2.444 1.00 89.88 81 HIS A O 1
ATOM 656 N N . ARG A 1 82 ? -2.243 6.985 -3.776 1.00 89.06 82 ARG A N 1
ATOM 657 C CA . ARG A 1 82 ? -2.820 6.384 -4.979 1.00 89.06 82 ARG A CA 1
ATOM 658 C C . ARG A 1 82 ? -2.190 5.029 -5.302 1.00 89.06 82 ARG A C 1
ATOM 660 O O . ARG A 1 82 ? -2.915 4.091 -5.626 1.00 89.06 82 ARG A O 1
ATOM 667 N N . PHE A 1 83 ? -0.871 4.901 -5.176 1.00 88.56 83 PHE A N 1
ATOM 668 C CA . PHE A 1 83 ? -0.163 3.641 -5.396 1.00 88.56 83 PHE A CA 1
ATOM 669 C C . PHE A 1 83 ? -0.638 2.525 -4.455 1.00 88.56 83 PHE A C 1
ATOM 671 O O . PHE A 1 83 ? -0.862 1.399 -4.905 1.00 88.56 83 PHE A O 1
ATOM 678 N N . LEU A 1 84 ? -0.836 2.830 -3.171 1.00 89.56 84 LEU A N 1
ATOM 679 C CA . LEU A 1 84 ? -1.334 1.872 -2.179 1.00 89.56 84 LEU A CA 1
ATOM 680 C C . LEU A 1 84 ? -2.808 1.525 -2.399 1.00 89.56 84 LEU A C 1
ATOM 682 O O . LEU A 1 84 ? -3.179 0.355 -2.305 1.00 89.56 84 LEU A O 1
ATOM 686 N N . THR A 1 85 ? -3.633 2.509 -2.763 1.00 90.19 85 THR A N 1
ATOM 687 C CA . THR A 1 85 ? -5.035 2.285 -3.141 1.00 90.19 85 THR A CA 1
ATOM 688 C C . THR A 1 85 ? -5.137 1.380 -4.363 1.00 90.19 85 THR A C 1
ATOM 690 O O . THR A 1 85 ? -5.901 0.414 -4.346 1.00 90.19 85 THR A O 1
ATOM 693 N N . GLU A 1 86 ? -4.316 1.606 -5.392 1.00 89.00 86 GLU A N 1
ATOM 694 C CA . GLU A 1 86 ? -4.216 0.699 -6.537 1.00 89.00 86 GLU A CA 1
ATOM 695 C C . GLU A 1 86 ? -3.796 -0.705 -6.080 1.00 89.00 86 GLU A C 1
ATOM 697 O O . GLU A 1 86 ? -4.483 -1.671 -6.411 1.00 89.00 86 GLU A O 1
ATOM 702 N N . ALA A 1 87 ? -2.753 -0.843 -5.255 1.00 88.12 87 ALA A N 1
ATOM 703 C CA . ALA A 1 87 ? -2.314 -2.138 -4.731 1.00 88.12 87 ALA A CA 1
ATOM 704 C C . ALA A 1 87 ? -3.427 -2.895 -3.977 1.00 88.12 87 ALA A C 1
ATOM 706 O O . ALA A 1 87 ? -3.617 -4.092 -4.202 1.00 88.12 87 ALA A O 1
ATOM 707 N N . ALA A 1 88 ? -4.220 -2.215 -3.144 1.00 87.12 88 ALA A N 1
ATOM 708 C CA . ALA A 1 88 ? -5.326 -2.832 -2.408 1.00 87.12 88 ALA A CA 1
ATOM 709 C C . ALA A 1 88 ? -6.428 -3.384 -3.329 1.00 87.12 88 ALA A C 1
ATOM 711 O O . ALA A 1 88 ? -7.019 -4.423 -3.031 1.00 87.12 88 ALA A O 1
ATOM 712 N N . THR A 1 89 ? -6.667 -2.774 -4.499 1.00 86.00 89 THR A N 1
ATOM 713 C CA . THR A 1 89 ? -7.594 -3.360 -5.490 1.00 86.00 89 THR A CA 1
ATOM 714 C C . THR A 1 89 ? -7.100 -4.706 -6.022 1.00 86.00 89 THR A C 1
ATOM 716 O O . THR A 1 89 ? -7.908 -5.599 -6.284 1.00 86.00 89 THR A O 1
ATOM 719 N N . TYR A 1 90 ? -5.778 -4.889 -6.121 1.00 81.56 90 TYR A N 1
ATOM 720 C CA . TYR A 1 90 ? -5.175 -6.156 -6.525 1.00 81.56 90 TYR A CA 1
ATOM 721 C C . TYR A 1 90 ? -5.189 -7.195 -5.399 1.00 81.56 90 TYR A C 1
ATOM 723 O O . TYR A 1 90 ? -5.311 -8.383 -5.692 1.00 81.56 90 TYR A O 1
ATOM 731 N N . ALA A 1 91 ? -5.134 -6.786 -4.128 1.00 75.62 91 ALA A N 1
ATOM 732 C CA . ALA A 1 91 ? -5.181 -7.710 -2.987 1.00 75.62 91 ALA A CA 1
ATOM 733 C C . ALA A 1 91 ? -6.462 -8.561 -2.987 1.00 75.62 91 ALA A C 1
ATOM 735 O O . ALA A 1 91 ? -6.394 -9.771 -2.761 1.00 75.62 91 ALA A O 1
ATOM 736 N N . LYS A 1 92 ? -7.585 -7.954 -3.394 1.00 70.56 92 LYS A N 1
ATOM 737 C CA . LYS A 1 92 ? -8.908 -8.589 -3.522 1.00 70.56 92 LYS A CA 1
ATOM 738 C C . LYS A 1 92 ? -8.992 -9.649 -4.618 1.00 70.56 92 LYS A C 1
ATOM 740 O O . LYS A 1 92 ? -9.807 -10.564 -4.534 1.00 70.56 92 LYS A O 1
ATOM 745 N N . VAL A 1 93 ? -8.178 -9.518 -5.666 1.00 71.81 93 VAL A N 1
ATOM 746 C CA . VAL A 1 93 ? -8.231 -10.385 -6.859 1.00 71.81 93 VAL A CA 1
ATOM 747 C C . VAL A 1 93 ? -7.049 -11.343 -6.962 1.00 71.81 93 VAL A C 1
ATOM 749 O O . VAL A 1 93 ? -7.077 -12.254 -7.789 1.00 71.81 93 VAL A O 1
ATOM 752 N N . VAL A 1 94 ? -6.004 -11.160 -6.152 1.00 66.62 94 VAL A N 1
ATOM 753 C CA . VAL A 1 94 ? -4.852 -12.061 -6.098 1.00 66.62 94 VAL A CA 1
ATOM 754 C C . VAL A 1 94 ? -5.190 -13.231 -5.180 1.00 66.62 94 VAL A C 1
ATOM 756 O O . VAL A 1 94 ? -5.238 -13.056 -3.958 1.00 66.62 94 VAL A O 1
ATOM 759 N N . PRO A 1 95 ? -5.406 -14.446 -5.721 1.00 60.31 95 PRO A N 1
ATOM 760 C CA . PRO A 1 95 ? -5.582 -15.608 -4.872 1.00 60.31 95 PRO A CA 1
ATOM 761 C C . PRO A 1 95 ? -4.312 -15.808 -4.032 1.00 60.31 95 PRO A C 1
ATOM 763 O O . PRO A 1 95 ? -3.207 -15.536 -4.517 1.00 60.31 95 PRO A O 1
ATOM 766 N N . PRO A 1 96 ? -4.431 -16.296 -2.780 1.00 57.75 96 PRO A N 1
ATOM 767 C CA . PRO A 1 96 ? -3.265 -16.755 -2.037 1.00 57.75 96 PRO A CA 1
ATOM 768 C C . PRO A 1 96 ? -2.462 -17.683 -2.937 1.00 57.75 96 PRO A C 1
ATOM 770 O O . PRO A 1 96 ? -3.063 -18.514 -3.625 1.00 57.75 96 PRO A O 1
ATOM 773 N N . ARG A 1 97 ? -1.130 -17.564 -2.940 1.00 55.12 97 ARG A N 1
ATOM 774 C CA . ARG A 1 97 ? -0.282 -18.589 -3.549 1.00 55.12 97 ARG A CA 1
ATOM 775 C C . ARG A 1 97 ? -0.622 -19.920 -2.879 1.00 55.12 97 ARG A C 1
ATOM 777 O O . ARG A 1 97 ? -0.084 -20.253 -1.828 1.00 55.12 97 ARG A O 1
ATOM 784 N N . HIS A 1 98 ? -1.526 -20.689 -3.484 1.00 45.84 98 HIS A N 1
ATOM 785 C CA . HIS A 1 98 ? -1.569 -22.118 -3.269 1.00 45.84 98 HIS A CA 1
ATOM 786 C C . HIS A 1 98 ? -0.173 -22.595 -3.646 1.00 45.84 98 HIS A C 1
ATOM 788 O O . HIS A 1 98 ? 0.294 -22.336 -4.759 1.00 45.84 98 HIS A O 1
ATOM 794 N N . ARG A 1 99 ? 0.513 -23.251 -2.704 1.00 42.44 99 ARG A N 1
ATOM 795 C CA . ARG A 1 99 ? 1.601 -24.160 -3.057 1.00 42.44 99 ARG A CA 1
ATOM 796 C C . ARG A 1 99 ? 1.070 -25.004 -4.209 1.00 42.44 99 ARG A C 1
ATOM 798 O O . ARG A 1 99 ? 0.186 -25.831 -3.994 1.00 42.44 99 ARG A O 1
ATOM 805 N N . PHE A 1 100 ? 1.587 -24.794 -5.414 1.00 43.12 100 PHE A N 1
ATOM 806 C CA . PHE A 1 100 ? 1.562 -25.847 -6.408 1.00 43.12 100 PHE A CA 1
ATOM 807 C C . PHE A 1 100 ? 2.442 -26.950 -5.828 1.00 43.12 100 PHE A C 1
ATOM 809 O O . PHE A 1 100 ? 3.664 -26.917 -5.921 1.00 43.12 100 PHE A O 1
ATOM 816 N N . GLY A 1 101 ? 1.806 -27.860 -5.095 1.00 45.75 101 GLY A N 1
ATOM 817 C CA . GLY A 1 101 ? 2.352 -29.176 -4.863 1.00 45.75 101 GLY A CA 1
ATOM 818 C C . GLY A 1 101 ? 2.227 -29.935 -6.171 1.00 45.75 101 GLY A C 1
ATOM 819 O O . GLY A 1 101 ? 1.125 -30.349 -6.527 1.00 45.75 101 GLY A O 1
ATOM 820 N N . ARG A 1 102 ? 3.341 -30.068 -6.884 1.00 37.59 102 ARG A N 1
ATOM 821 C CA . ARG A 1 102 ? 3.758 -31.297 -7.560 1.00 37.59 102 ARG A CA 1
ATOM 822 C C . ARG A 1 102 ? 5.177 -31.150 -8.072 1.00 37.59 102 ARG A C 1
ATOM 824 O O . ARG A 1 102 ? 5.442 -30.137 -8.749 1.00 37.59 102 ARG A O 1
#

Radius of gyration: 13.24 Å; chains: 1; bounding box: 25×45×33 Å

Secondary structure (DSSP, 8-state):
--PPPHHHHHHHHHHHHHGGG-SSHHHHHHHHHHTS-HHHHHHHHHHHHHHHTTSS-HHHHHHHHHTTT-----SSHHHHHHHHHHHHHHHTTS--------

Sequence (102 aa):
MTEAPKSFHRFAEAVMQDIHLFKTKAEFFRFALGRMSSAERGEFEEFVDRLNAGEISDRDLQASWNSSAADLLFPDPIDLHRFLTEAATYAKVVPPRHRFGR